Protein AF-A0A7S3EU79-F1 (afdb_monomer_lite)

Organism: NCBI:txid156174

Structure (mmCIF, N/CA/C/O backbone):
data_AF-A0A7S3EU79-F1
#
_entry.id   AF-A0A7S3EU79-F1
#
loop_
_atom_site.group_PDB
_atom_site.id
_atom_site.type_symbol
_atom_site.label_atom_id
_atom_site.label_alt_id
_atom_site.label_comp_id
_atom_site.label_asym_id
_atom_site.label_entity_id
_atom_site.label_seq_id
_atom_site.pdbx_PDB_ins_code
_atom_site.Cartn_x
_atom_site.Cartn_y
_atom_site.Cartn_z
_atom_site.occupancy
_atom_site.B_iso_or_equiv
_atom_site.auth_seq_id
_atom_site.auth_comp_id
_atom_site.auth_asym_id
_atom_site.auth_atom_id
_atom_site.pdbx_PDB_model_num
ATOM 1 N N . CYS A 1 1 ? -37.480 -57.552 -14.497 1.00 43.84 1 CYS A N 1
ATOM 2 C CA . CYS A 1 1 ? -36.143 -56.929 -14.509 1.00 43.84 1 CYS A CA 1
ATOM 3 C C . CYS A 1 1 ? -36.285 -55.420 -14.657 1.00 43.84 1 CYS A C 1
ATOM 5 O O . CYS A 1 1 ? -36.736 -55.005 -15.716 1.00 43.84 1 CYS A O 1
ATOM 7 N N . PRO A 1 2 ? -35.917 -54.607 -13.655 1.00 42.12 2 PRO A N 1
ATOM 8 C CA . PRO A 1 2 ? -35.615 -53.202 -13.882 1.00 42.12 2 PRO A CA 1
ATOM 9 C C . PRO A 1 2 ? -34.172 -52.930 -13.446 1.00 42.12 2 PRO A C 1
ATOM 11 O O . PRO A 1 2 ? -33.883 -52.655 -12.287 1.00 42.12 2 PRO A O 1
ATOM 14 N N . SER A 1 3 ? -33.263 -53.071 -14.403 1.00 47.38 3 SER A N 1
ATOM 15 C CA . SER A 1 3 ? -31.897 -52.564 -14.343 1.00 47.38 3 SER A CA 1
ATOM 16 C C . SER A 1 3 ? -31.833 -51.474 -15.401 1.00 47.38 3 SER A C 1
ATOM 18 O O . SER A 1 3 ? -31.850 -51.800 -16.579 1.00 47.38 3 SER A O 1
ATOM 20 N N . CYS A 1 4 ? -31.883 -50.218 -14.960 1.00 42.84 4 CYS A N 1
ATOM 21 C CA . CYS A 1 4 ? -31.427 -49.014 -15.663 1.00 42.84 4 CYS A CA 1
ATOM 22 C C . CYS A 1 4 ? -31.412 -47.875 -14.627 1.00 42.84 4 CYS A C 1
ATOM 24 O O . CYS A 1 4 ? -32.212 -46.945 -14.683 1.00 42.84 4 CYS A O 1
ATOM 26 N N . ILE A 1 5 ? -30.529 -47.982 -13.630 1.00 50.19 5 ILE A N 1
ATOM 27 C CA . ILE A 1 5 ? -30.064 -46.796 -12.907 1.00 50.19 5 ILE A CA 1
ATOM 28 C C . ILE A 1 5 ? -29.135 -46.101 -13.899 1.00 50.19 5 ILE A C 1
ATOM 30 O O . ILE A 1 5 ? -28.071 -46.628 -14.223 1.00 50.19 5 ILE A O 1
ATOM 34 N N . MET A 1 6 ? -29.601 -44.988 -14.464 1.00 49.75 6 MET A N 1
ATOM 35 C CA . MET A 1 6 ? -28.773 -44.105 -15.275 1.00 49.75 6 MET A CA 1
ATOM 36 C C . MET A 1 6 ? -27.612 -43.642 -14.398 1.00 49.75 6 MET A C 1
ATOM 38 O O . MET A 1 6 ? -27.823 -43.007 -13.369 1.00 49.75 6 MET A O 1
ATOM 42 N N . ALA A 1 7 ? -26.402 -44.036 -14.777 1.00 45.09 7 ALA A N 1
ATOM 43 C CA . ALA A 1 7 ? -25.189 -43.488 -14.209 1.00 45.09 7 ALA A CA 1
ATOM 44 C C . ALA A 1 7 ? -25.125 -41.999 -14.573 1.00 45.09 7 ALA A C 1
ATOM 46 O O . ALA A 1 7 ? -25.180 -41.655 -15.756 1.00 45.09 7 ALA A O 1
ATOM 47 N N . ASP A 1 8 ? -25.025 -41.142 -13.558 1.00 45.59 8 ASP A N 1
ATOM 48 C CA . ASP A 1 8 ? -24.693 -39.730 -13.726 1.00 45.59 8 ASP A CA 1
ATOM 49 C C . ASP A 1 8 ? -23.393 -39.610 -14.540 1.00 45.59 8 ASP A C 1
ATOM 51 O O . ASP A 1 8 ? -22.364 -40.176 -14.145 1.00 45.59 8 ASP A O 1
ATOM 55 N N . PRO A 1 9 ? -23.391 -38.903 -15.682 1.00 50.94 9 PRO A N 1
ATOM 56 C CA . PRO A 1 9 ? -22.174 -38.683 -16.431 1.00 50.94 9 PRO A CA 1
ATOM 57 C C . PRO A 1 9 ? -21.379 -37.580 -15.738 1.00 50.94 9 PRO A C 1
ATOM 59 O O . PRO A 1 9 ? -21.685 -36.400 -15.855 1.00 50.94 9 PRO A O 1
ATOM 62 N N . GLY A 1 10 ? -20.331 -37.994 -15.033 1.00 44.28 10 GLY A N 1
ATOM 63 C CA . GLY A 1 10 ? -19.127 -37.195 -14.860 1.00 44.28 10 GLY A CA 1
ATOM 64 C C . GLY A 1 10 ? -19.337 -35.822 -14.232 1.00 44.28 10 GLY A C 1
ATOM 65 O O . GLY A 1 10 ? -19.240 -34.799 -14.906 1.00 44.28 10 GLY A O 1
ATOM 66 N N . THR A 1 11 ? -19.367 -35.784 -12.902 1.00 46.81 11 THR A N 1
ATOM 67 C CA . THR A 1 11 ? -18.575 -34.776 -12.192 1.00 46.81 11 THR A CA 1
ATOM 68 C C . THR A 1 11 ? -17.108 -35.028 -12.534 1.00 46.81 11 THR A C 1
ATOM 70 O O . THR A 1 11 ? -16.349 -35.627 -11.774 1.00 46.81 11 THR A O 1
ATOM 73 N N . ALA A 1 12 ? -16.708 -34.613 -13.740 1.00 43.53 12 ALA A N 1
ATOM 74 C CA . ALA A 1 12 ? -15.320 -34.343 -14.032 1.00 43.53 12 ALA A CA 1
ATOM 75 C C . ALA A 1 12 ? -14.859 -33.436 -12.897 1.00 43.53 12 ALA A C 1
ATOM 77 O O . ALA A 1 12 ? -15.403 -32.347 -12.705 1.00 43.53 12 ALA A O 1
ATOM 78 N N . SER A 1 13 ? -13.926 -33.928 -12.086 1.00 47.59 13 SER A N 1
ATOM 79 C CA . SER A 1 13 ? -13.205 -33.094 -11.146 1.00 47.59 13 SER A CA 1
ATOM 80 C C . SER A 1 13 ? -12.413 -32.106 -11.994 1.00 47.59 13 SER A C 1
ATOM 82 O O . SER A 1 13 ? -11.248 -32.338 -12.319 1.00 47.59 13 SER A O 1
ATOM 84 N N . VAL A 1 14 ? -13.073 -31.033 -12.428 1.00 50.66 14 VAL A N 1
ATOM 85 C CA . VAL A 1 14 ? -12.410 -29.819 -12.861 1.00 50.66 14 VAL A CA 1
ATOM 86 C C . VAL A 1 14 ? -11.600 -29.443 -11.637 1.00 50.66 14 VAL A C 1
ATOM 88 O O . VAL A 1 14 ? -12.153 -29.030 -10.620 1.00 50.66 14 VAL A O 1
ATOM 91 N N . THR A 1 15 ? -10.303 -29.743 -11.666 1.00 54.81 15 THR A N 1
ATOM 92 C CA . THR A 1 15 ? -9.359 -29.239 -10.677 1.00 54.81 15 THR A CA 1
ATOM 93 C C . THR A 1 15 ? -9.525 -27.736 -10.722 1.00 54.81 15 THR A C 1
ATOM 95 O O . THR A 1 15 ? -9.050 -27.110 -11.668 1.00 54.81 15 THR A O 1
ATOM 98 N N . ALA A 1 16 ? -10.289 -27.194 -9.772 1.00 59.00 16 ALA A N 1
ATOM 99 C CA . ALA A 1 16 ? -10.560 -25.776 -9.682 1.00 59.00 16 ALA A CA 1
ATOM 100 C C . ALA A 1 16 ? -9.195 -25.099 -9.593 1.00 59.00 16 ALA A C 1
ATOM 102 O O . ALA A 1 16 ? -8.470 -25.264 -8.609 1.00 59.00 16 ALA A O 1
ATOM 103 N N . MET A 1 17 ? -8.779 -24.464 -10.684 1.00 68.12 17 MET A N 1
ATOM 104 C CA . MET A 1 17 ? -7.488 -23.810 -10.728 1.00 68.12 17 MET A CA 1
ATOM 105 C C . MET A 1 17 ? -7.630 -22.496 -9.968 1.00 68.12 17 MET A C 1
ATOM 107 O O . MET A 1 17 ? -8.531 -21.704 -10.239 1.00 68.12 17 MET A O 1
ATOM 111 N N . SER A 1 18 ? -6.763 -22.298 -8.979 1.00 78.94 18 SER A N 1
ATOM 112 C CA . SER A 1 18 ? -6.792 -21.111 -8.132 1.00 78.94 18 SER A CA 1
ATOM 113 C C . SER A 1 18 ? -5.878 -20.009 -8.661 1.00 78.94 18 SER A C 1
ATOM 115 O O . SER A 1 18 ? -4.821 -20.283 -9.238 1.00 78.94 18 SER A O 1
ATOM 117 N N . ASP A 1 19 ? -6.263 -18.758 -8.424 1.00 78.56 19 ASP A N 1
ATOM 118 C CA . ASP A 1 19 ? -5.406 -17.595 -8.644 1.00 78.56 19 ASP A CA 1
ATOM 119 C C . ASP A 1 19 ? -4.269 -17.493 -7.600 1.00 78.56 19 ASP A C 1
ATOM 121 O O . ASP A 1 19 ? -4.112 -18.333 -6.709 1.00 78.56 19 ASP A O 1
ATOM 125 N N . SER A 1 20 ? -3.468 -16.421 -7.672 1.00 72.88 20 SER A N 1
ATOM 126 C CA . SER A 1 20 ? -2.373 -16.163 -6.719 1.00 72.88 20 SER A CA 1
ATOM 127 C C . SER A 1 20 ? -2.819 -15.935 -5.266 1.00 72.88 20 SER A C 1
ATOM 129 O O . SER A 1 20 ? -1.968 -15.833 -4.384 1.00 72.88 20 SER A O 1
ATOM 131 N N . TYR A 1 21 ? -4.121 -15.804 -5.019 1.00 77.25 21 TYR A N 1
ATOM 132 C CA . TYR A 1 21 ? -4.719 -15.593 -3.704 1.00 77.25 21 TYR A CA 1
ATOM 133 C C . TYR A 1 21 ? -5.542 -16.797 -3.222 1.00 77.25 21 TYR A C 1
ATOM 135 O O . TYR A 1 21 ? -6.052 -16.763 -2.104 1.00 77.25 21 TYR A O 1
ATOM 143 N N . GLY A 1 22 ? -5.631 -17.868 -4.017 1.00 82.44 22 GLY A N 1
ATOM 144 C CA . GLY A 1 22 ? -6.353 -19.088 -3.667 1.00 82.44 22 GLY A CA 1
ATOM 145 C C . GLY A 1 22 ? -7.828 -19.099 -4.077 1.00 82.44 22 GLY A C 1
ATOM 146 O O . GLY A 1 22 ? -8.531 -20.044 -3.723 1.00 82.44 22 GLY A O 1
ATOM 147 N N . PHE A 1 23 ? -8.315 -18.097 -4.816 1.00 82.50 23 PHE A N 1
ATOM 148 C CA . PHE A 1 23 ? -9.699 -18.075 -5.295 1.00 82.50 23 PHE A CA 1
ATOM 149 C C . PHE A 1 23 ? -9.859 -18.948 -6.543 1.00 82.50 23 PHE A C 1
ATOM 151 O O . PHE A 1 23 ? -8.987 -18.900 -7.412 1.00 82.50 23 PHE A O 1
ATOM 158 N N . PRO A 1 24 ? -10.939 -19.745 -6.656 1.00 82.44 24 PRO A N 1
ATOM 159 C CA . PRO A 1 24 ? -11.216 -20.519 -7.861 1.00 82.44 24 PRO A CA 1
ATOM 160 C C . PRO A 1 24 ? -11.550 -19.576 -9.021 1.00 82.44 24 PRO A C 1
ATOM 162 O O . PRO A 1 24 ? -12.318 -18.631 -8.846 1.00 82.44 24 PRO A O 1
ATOM 165 N N . VAL A 1 25 ? -10.976 -19.838 -10.194 1.00 78.31 25 VAL A N 1
ATOM 166 C CA . VAL A 1 25 ? -11.211 -19.053 -11.414 1.00 78.31 25 VAL A CA 1
ATOM 167 C C . VAL A 1 25 ? -11.682 -19.983 -12.524 1.00 78.31 25 VAL A C 1
ATOM 169 O O . VAL A 1 25 ? -11.178 -21.103 -12.649 1.00 78.31 25 VAL A O 1
ATOM 172 N N . GLU A 1 26 ? -12.642 -19.515 -13.322 1.00 81.56 26 GLU A N 1
ATOM 173 C CA . GLU A 1 26 ? -13.086 -20.229 -14.517 1.00 81.56 26 GLU A CA 1
ATOM 174 C C . GLU A 1 26 ? -11.905 -20.439 -15.484 1.00 81.56 26 GLU A C 1
ATOM 176 O O . GLU A 1 26 ? -11.081 -19.533 -15.655 1.00 81.56 26 GLU A O 1
ATOM 181 N N . PRO A 1 27 ? -11.783 -21.615 -16.126 1.00 75.69 27 PRO A N 1
ATOM 182 C CA . PRO A 1 27 ? -10.615 -21.951 -16.940 1.00 75.69 27 PRO A CA 1
ATOM 183 C C . PRO A 1 27 ? -10.319 -20.926 -18.044 1.00 75.69 27 PRO A C 1
ATOM 185 O O . PRO A 1 27 ? -9.167 -20.521 -18.200 1.00 75.69 27 PRO A O 1
ATOM 188 N N . ASP A 1 28 ? -11.350 -20.449 -18.746 1.00 78.12 28 ASP A N 1
ATOM 189 C CA . ASP A 1 28 ? -11.213 -19.515 -19.872 1.00 78.12 28 ASP A CA 1
ATOM 190 C C . ASP A 1 28 ? -10.694 -18.136 -19.423 1.00 78.12 28 ASP A C 1
ATOM 192 O O . ASP A 1 28 ? -9.829 -17.529 -20.061 1.00 78.12 28 ASP A O 1
ATOM 196 N N . GLU A 1 29 ? -11.172 -17.646 -18.276 1.00 74.56 29 GLU A N 1
ATOM 197 C CA . GLU A 1 29 ? -10.708 -16.387 -17.683 1.00 74.56 29 GLU A CA 1
ATOM 198 C C . GLU A 1 29 ? -9.280 -16.517 -17.152 1.00 74.56 29 GLU A C 1
ATOM 200 O O . GLU A 1 29 ? -8.473 -15.586 -17.250 1.00 74.56 29 GLU A O 1
ATOM 205 N N . LEU A 1 30 ? -8.940 -17.695 -16.629 1.00 71.75 30 LEU A N 1
ATOM 206 C CA . LEU A 1 30 ? -7.610 -17.979 -16.127 1.00 71.75 30 LEU A CA 1
ATOM 207 C C . LEU A 1 30 ? -6.579 -18.073 -17.255 1.00 71.75 30 LEU A C 1
ATOM 209 O O . LEU A 1 30 ? -5.439 -17.653 -17.060 1.00 71.75 30 LEU A O 1
ATOM 213 N N . GLU A 1 31 ? -6.941 -18.596 -18.426 1.00 77.31 31 GLU A N 1
ATOM 214 C CA . GLU A 1 31 ? -6.049 -18.617 -19.588 1.00 77.31 31 GLU A CA 1
ATOM 215 C C . GLU A 1 31 ? -5.747 -17.209 -20.102 1.00 77.31 31 GLU A C 1
ATOM 217 O O . GLU A 1 31 ? -4.577 -16.868 -20.302 1.00 77.31 31 GLU A O 1
ATOM 222 N N . LEU A 1 32 ? -6.765 -16.351 -20.219 1.00 79.56 32 LEU A N 1
ATOM 223 C CA . LEU A 1 32 ? -6.577 -14.939 -20.568 1.00 79.56 32 LEU A CA 1
ATOM 224 C C . LEU A 1 32 ? -5.718 -14.213 -19.528 1.00 79.56 32 LEU A C 1
ATOM 226 O O . LEU A 1 32 ? -4.789 -13.476 -19.877 1.00 79.56 32 LEU A O 1
ATOM 230 N N . TYR A 1 33 ? -5.981 -14.464 -18.244 1.00 75.50 33 TYR A N 1
ATOM 231 C CA . TYR A 1 33 ? -5.176 -13.926 -17.159 1.00 75.50 33 TYR A CA 1
ATOM 232 C C . TYR A 1 33 ? -3.722 -14.396 -17.260 1.00 75.50 33 TYR A C 1
ATOM 234 O O . TYR A 1 33 ? -2.822 -13.563 -17.224 1.00 75.50 33 TYR A O 1
ATOM 242 N N . ARG A 1 34 ? -3.472 -15.693 -17.474 1.00 77.44 34 ARG A N 1
ATOM 243 C CA . ARG A 1 34 ? -2.123 -16.260 -17.632 1.00 77.44 34 ARG A CA 1
ATOM 244 C C . ARG A 1 34 ? -1.380 -15.676 -18.825 1.00 77.44 34 ARG A C 1
ATOM 246 O O . ARG A 1 34 ? -0.194 -15.398 -18.691 1.00 77.44 34 ARG A O 1
ATOM 253 N N . LEU A 1 35 ? -2.051 -15.460 -19.956 1.00 80.75 35 LEU A N 1
ATOM 254 C CA . LEU A 1 35 ? -1.453 -14.820 -21.131 1.00 80.75 35 LEU A CA 1
ATOM 255 C C . LEU A 1 35 ? -1.040 -13.375 -20.823 1.00 80.75 35 LEU A C 1
ATOM 257 O O . LEU A 1 35 ? 0.113 -13.006 -21.042 1.00 80.75 35 LEU A O 1
ATOM 261 N N . SER A 1 36 ? -1.943 -12.589 -20.229 1.00 75.25 36 SER A N 1
ATOM 262 C CA . SER A 1 36 ? -1.643 -11.205 -19.830 1.00 75.25 36 SER A CA 1
ATOM 263 C C . SER A 1 36 ? -0.559 -11.126 -18.746 1.00 75.25 36 SER A C 1
ATOM 265 O O . SER A 1 36 ? 0.291 -10.235 -18.752 1.00 75.25 36 SER A O 1
ATOM 267 N N . GLN A 1 37 ? -0.548 -12.094 -17.828 1.00 72.56 37 GLN A N 1
ATOM 268 C CA . GLN A 1 37 ? 0.431 -12.190 -16.759 1.00 72.56 37 GLN A CA 1
ATOM 269 C C . GLN A 1 37 ? 1.793 -12.615 -17.304 1.00 72.56 37 GLN A C 1
ATOM 271 O O . GLN A 1 37 ? 2.796 -12.075 -16.858 1.00 72.56 37 GLN A O 1
ATOM 276 N N . ALA A 1 38 ? 1.852 -13.517 -18.284 1.00 73.81 38 ALA A N 1
ATOM 277 C CA . ALA A 1 38 ? 3.099 -13.916 -18.930 1.00 73.81 38 ALA A CA 1
ATOM 278 C C . ALA A 1 38 ? 3.750 -12.738 -19.671 1.00 73.81 38 ALA A C 1
ATOM 280 O O . ALA A 1 38 ? 4.950 -12.515 -19.520 1.00 73.81 38 ALA A O 1
ATOM 281 N N . GLU A 1 39 ? 2.963 -11.942 -20.401 1.00 74.81 39 GLU A N 1
ATOM 282 C CA . GLU A 1 39 ? 3.438 -10.718 -21.060 1.00 74.81 39 GLU A CA 1
ATOM 283 C C . GLU A 1 39 ? 3.958 -9.697 -20.035 1.00 74.81 39 GLU A C 1
ATOM 285 O O . GLU A 1 39 ? 5.068 -9.165 -20.159 1.00 74.81 39 GLU A O 1
ATOM 290 N N . PHE A 1 40 ? 3.202 -9.486 -18.953 1.00 72.81 40 PHE A N 1
ATOM 291 C CA . PHE A 1 40 ? 3.646 -8.638 -17.854 1.00 72.81 40 PHE A CA 1
ATOM 292 C C . PHE A 1 40 ? 4.915 -9.181 -17.186 1.00 72.81 40 PHE A C 1
ATOM 294 O O . PHE A 1 40 ? 5.806 -8.402 -16.864 1.00 72.81 40 PHE A O 1
ATOM 301 N N . ASP A 1 41 ? 5.038 -10.489 -16.990 1.00 72.50 41 ASP A N 1
ATOM 302 C CA . ASP A 1 41 ? 6.158 -11.118 -16.290 1.00 72.50 41 ASP A CA 1
ATOM 303 C C . ASP A 1 41 ? 7.458 -11.090 -17.099 1.00 72.50 41 ASP A C 1
ATOM 305 O O . ASP A 1 41 ? 8.532 -10.953 -16.508 1.00 72.50 41 ASP A O 1
ATOM 309 N N . LEU A 1 42 ? 7.361 -11.150 -18.429 1.00 73.06 42 LEU A N 1
ATOM 310 C CA . LEU A 1 42 ? 8.493 -11.070 -19.351 1.00 73.06 42 LEU A CA 1
ATOM 311 C C . LEU A 1 42 ? 9.072 -9.652 -19.449 1.00 73.06 42 LEU A C 1
ATOM 313 O O . LEU A 1 42 ? 10.287 -9.479 -19.344 1.00 73.06 42 LEU A O 1
ATOM 317 N N . GLU A 1 43 ? 8.231 -8.629 -19.619 1.00 70.25 43 GLU A N 1
ATOM 318 C CA . GLU A 1 43 ? 8.716 -7.277 -19.945 1.00 70.25 43 GLU A CA 1
ATOM 319 C C . GLU A 1 43 ? 8.447 -6.229 -18.857 1.00 70.25 43 GLU A C 1
ATOM 321 O O . GLU A 1 43 ? 9.298 -5.377 -18.568 1.00 70.25 43 GLU A O 1
ATOM 326 N N . GLY A 1 44 ? 7.268 -6.282 -18.235 1.00 72.50 44 GLY A N 1
ATOM 327 C CA . GLY A 1 44 ? 6.808 -5.284 -17.267 1.00 72.50 44 GLY A CA 1
ATOM 328 C C . GLY A 1 44 ? 7.397 -5.489 -15.873 1.00 72.50 44 GLY A C 1
ATOM 329 O O . GLY A 1 44 ? 7.971 -4.571 -15.281 1.00 72.50 44 GLY A O 1
ATOM 330 N N . ARG A 1 45 ? 7.307 -6.714 -15.355 1.00 74.50 45 ARG A N 1
ATOM 331 C CA . ARG A 1 45 ? 7.722 -7.115 -14.014 1.00 74.50 45 ARG A CA 1
ATOM 332 C C . ARG A 1 45 ? 9.197 -6.829 -13.733 1.00 74.50 45 ARG A C 1
ATOM 334 O O . ARG A 1 45 ? 9.440 -6.204 -12.703 1.00 74.50 45 ARG A O 1
ATOM 341 N N . PRO A 1 46 ? 10.191 -7.197 -14.567 1.00 77.12 46 PRO A N 1
ATOM 342 C CA . PRO A 1 46 ? 11.596 -6.940 -14.234 1.00 77.12 46 PRO A CA 1
ATOM 343 C C . PRO A 1 46 ? 11.902 -5.442 -14.136 1.00 77.12 46 PRO A C 1
ATOM 345 O O . PRO A 1 46 ? 12.596 -5.011 -13.214 1.00 77.12 46 PRO A O 1
ATOM 348 N N . ARG A 1 47 ? 11.320 -4.623 -15.023 1.00 79.12 47 ARG A N 1
ATOM 349 C CA . ARG A 1 47 ? 11.462 -3.159 -14.969 1.00 79.12 47 ARG A CA 1
ATOM 350 C C . ARG A 1 47 ? 10.835 -2.583 -13.703 1.00 79.12 47 ARG A C 1
ATOM 352 O O . ARG A 1 47 ? 11.440 -1.737 -13.051 1.00 79.12 47 ARG A O 1
ATOM 359 N N . GLN A 1 48 ? 9.645 -3.052 -13.332 1.00 81.00 48 GLN A N 1
ATOM 360 C CA . GLN A 1 48 ? 8.969 -2.600 -12.116 1.00 81.00 48 GLN A CA 1
ATOM 361 C C . GLN A 1 48 ? 9.707 -3.048 -10.855 1.00 81.00 48 GLN A C 1
ATOM 363 O O . GLN A 1 48 ? 9.924 -2.241 -9.955 1.00 81.00 48 GLN A O 1
ATOM 368 N N . LEU A 1 49 ? 10.160 -4.301 -10.803 1.00 80.62 49 LEU A N 1
ATOM 369 C CA . LEU A 1 49 ? 10.962 -4.818 -9.699 1.00 80.62 49 LEU A CA 1
ATOM 370 C C . LEU A 1 49 ? 12.256 -4.024 -9.525 1.00 80.62 49 LEU A C 1
ATOM 372 O O . LEU A 1 49 ? 12.596 -3.720 -8.389 1.00 80.62 49 LEU A O 1
ATOM 376 N N . ALA A 1 50 ? 12.927 -3.616 -10.606 1.00 84.94 50 ALA A N 1
ATOM 377 C CA . ALA A 1 50 ? 14.110 -2.759 -10.520 1.00 84.94 50 ALA A CA 1
ATOM 378 C C . ALA A 1 50 ? 13.792 -1.390 -9.891 1.00 84.94 50 ALA A C 1
ATOM 380 O O . ALA A 1 50 ? 14.487 -0.956 -8.974 1.00 84.94 50 ALA A O 1
ATOM 381 N N . LEU A 1 51 ? 12.694 -0.741 -10.300 1.00 86.88 51 LEU A N 1
ATOM 382 C CA . LEU A 1 51 ? 12.264 0.537 -9.714 1.00 86.88 51 LEU A CA 1
ATOM 383 C C . LEU A 1 51 ? 11.940 0.409 -8.220 1.00 86.88 51 LEU A C 1
ATOM 385 O O . LEU A 1 51 ? 12.283 1.289 -7.426 1.00 86.88 51 LEU A O 1
ATOM 389 N N . TRP A 1 52 ? 11.271 -0.679 -7.832 1.00 87.88 52 TRP A N 1
ATOM 390 C CA . TRP A 1 52 ? 10.977 -0.969 -6.431 1.00 87.88 52 TRP A CA 1
ATOM 391 C C . TRP A 1 52 ? 12.232 -1.381 -5.651 1.00 87.88 52 TRP A C 1
ATOM 393 O O . TRP A 1 52 ? 12.352 -1.014 -4.487 1.00 87.88 52 TRP A O 1
ATOM 403 N N . ALA A 1 53 ? 13.193 -2.064 -6.271 1.00 84.81 53 ALA A N 1
ATOM 404 C CA . ALA A 1 53 ? 14.469 -2.421 -5.657 1.00 84.81 53 ALA A CA 1
ATOM 405 C C . ALA A 1 53 ? 15.322 -1.181 -5.364 1.00 84.81 53 ALA A C 1
ATOM 407 O O . ALA A 1 53 ? 15.834 -1.054 -4.253 1.00 84.81 53 ALA A O 1
ATOM 408 N N . ASP A 1 54 ? 15.406 -0.232 -6.300 1.00 86.19 54 ASP A N 1
ATOM 409 C CA . ASP A 1 54 ? 16.063 1.061 -6.079 1.00 86.19 54 ASP A CA 1
ATOM 410 C C . ASP A 1 54 ? 15.391 1.829 -4.938 1.00 86.19 54 ASP A C 1
ATOM 412 O O . ASP A 1 54 ? 16.050 2.324 -4.024 1.00 86.19 54 ASP A O 1
ATOM 416 N N . PHE A 1 55 ? 14.056 1.863 -4.941 1.00 86.06 55 PHE A N 1
ATOM 417 C CA . PHE A 1 55 ? 13.284 2.463 -3.858 1.00 86.06 55 PHE A CA 1
ATOM 418 C C . PHE A 1 55 ? 13.593 1.816 -2.500 1.00 86.06 55 PHE A C 1
ATOM 420 O O . PHE A 1 55 ? 13.768 2.521 -1.505 1.00 86.06 55 PHE A O 1
ATOM 427 N N . LEU A 1 56 ? 13.674 0.484 -2.449 1.00 82.31 56 LEU A N 1
ATOM 428 C CA . LEU A 1 56 ? 13.990 -0.248 -1.227 1.00 82.31 56 LEU A CA 1
ATOM 429 C C . LEU A 1 56 ? 15.434 -0.033 -0.787 1.00 82.31 56 LEU A C 1
ATOM 431 O O . LEU A 1 56 ? 15.680 0.089 0.408 1.00 82.31 56 LEU A O 1
ATOM 435 N N . LYS A 1 57 ? 16.380 0.057 -1.723 1.00 81.81 57 LYS A N 1
ATOM 436 C CA . LYS A 1 57 ? 17.780 0.377 -1.439 1.00 81.81 57 LYS A CA 1
ATOM 437 C C . LYS A 1 57 ? 17.896 1.745 -0.772 1.00 81.81 57 LYS A C 1
ATOM 439 O O . LYS A 1 57 ? 18.539 1.850 0.270 1.00 81.81 57 LYS A O 1
ATOM 444 N N . ASP A 1 58 ? 17.196 2.743 -1.304 1.00 76.94 58 ASP A N 1
ATOM 445 C CA . ASP A 1 58 ? 17.119 4.083 -0.715 1.00 76.94 58 ASP A CA 1
ATOM 446 C C . ASP A 1 58 ? 16.419 4.086 0.655 1.00 76.94 58 ASP A C 1
ATOM 448 O O . ASP A 1 58 ? 16.724 4.914 1.511 1.00 76.94 58 ASP A O 1
ATOM 452 N N . ALA A 1 59 ? 15.488 3.157 0.881 1.00 71.19 59 ALA A N 1
ATOM 453 C CA . ALA A 1 59 ? 14.844 2.930 2.174 1.00 71.19 59 ALA A CA 1
ATOM 454 C C . ALA A 1 59 ? 15.699 2.075 3.142 1.00 71.19 59 ALA A C 1
ATOM 456 O O . ALA A 1 59 ? 15.211 1.663 4.193 1.00 71.19 59 ALA A O 1
ATOM 457 N N . GLY A 1 60 ? 16.968 1.800 2.819 1.00 65.75 60 GLY A N 1
ATOM 458 C CA . GLY A 1 60 ? 17.855 0.964 3.635 1.00 65.75 60 GLY A CA 1
ATOM 459 C C . GLY A 1 60 ? 17.534 -0.524 3.501 1.00 65.75 60 GLY A C 1
ATOM 460 O O . GLY A 1 60 ? 17.226 -1.167 4.499 1.00 65.75 60 GLY A O 1
ATOM 461 N N . GLY A 1 61 ? 17.556 -1.019 2.258 1.00 56.62 61 GLY A N 1
ATOM 462 C CA . GLY A 1 61 ? 17.003 -2.300 1.793 1.00 56.62 61 GLY A CA 1
ATOM 463 C C . GLY A 1 61 ? 17.389 -3.580 2.558 1.00 56.62 61 GLY A C 1
ATOM 464 O O . GLY A 1 61 ? 18.169 -3.547 3.506 1.00 56.62 61 GLY A O 1
ATOM 465 N N . PRO A 1 62 ? 16.864 -4.752 2.141 1.00 55.44 62 PRO A N 1
ATOM 466 C CA . PRO A 1 62 ? 16.995 -6.024 2.859 1.00 55.44 62 PRO A CA 1
ATOM 467 C C . PRO A 1 62 ? 18.385 -6.675 2.699 1.00 55.44 62 PRO A C 1
ATOM 469 O O . PRO A 1 62 ? 18.504 -7.857 2.392 1.00 55.44 62 PRO A O 1
ATOM 472 N N . ALA A 1 63 ? 19.463 -5.924 2.911 1.00 44.94 63 ALA A N 1
ATOM 473 C CA . ALA A 1 63 ? 20.812 -6.468 2.979 1.00 44.94 63 ALA A CA 1
ATOM 474 C C . ALA A 1 63 ? 21.112 -6.923 4.421 1.00 44.94 63 ALA A C 1
ATOM 476 O O . ALA A 1 63 ? 21.606 -6.161 5.245 1.00 44.94 63 ALA A O 1
ATOM 477 N N . GLY A 1 64 ? 20.782 -8.179 4.739 1.00 44.19 64 GLY A N 1
ATOM 478 C CA . GLY A 1 64 ? 21.520 -8.958 5.745 1.00 44.19 64 GLY A CA 1
ATOM 479 C C . GLY A 1 64 ? 21.363 -8.618 7.237 1.00 44.19 64 GLY A C 1
ATOM 480 O O . GLY A 1 64 ? 22.243 -8.976 8.014 1.00 44.19 64 GLY A O 1
ATOM 481 N N . ALA A 1 65 ? 20.278 -7.987 7.694 1.00 41.09 65 ALA A N 1
ATOM 482 C CA . ALA A 1 65 ? 20.075 -7.751 9.131 1.00 41.09 65 ALA A CA 1
ATOM 483 C C . ALA A 1 65 ? 19.281 -8.889 9.800 1.00 41.09 65 ALA A C 1
ATOM 485 O O . ALA A 1 65 ? 18.052 -8.835 9.934 1.00 41.09 65 ALA A O 1
ATOM 486 N N . ALA A 1 66 ? 20.016 -9.919 10.223 1.00 41.38 66 ALA A N 1
ATOM 487 C CA . ALA A 1 66 ? 19.560 -10.959 11.138 1.00 41.38 66 ALA A CA 1
ATOM 488 C C . ALA A 1 66 ? 18.882 -10.353 12.386 1.00 41.38 66 ALA A C 1
ATOM 490 O O . ALA A 1 66 ? 19.417 -9.447 13.025 1.00 41.38 66 ALA A O 1
ATOM 491 N N . GLY A 1 67 ? 17.703 -10.871 12.740 1.00 40.22 67 GLY A N 1
ATOM 492 C CA . GLY A 1 67 ? 17.022 -10.596 14.009 1.00 40.22 67 GLY A CA 1
ATOM 493 C C . GLY A 1 67 ? 15.650 -9.937 13.856 1.00 40.22 67 GLY A C 1
ATOM 494 O O . GLY A 1 67 ? 15.478 -8.979 13.113 1.00 40.22 67 GLY A O 1
ATOM 495 N N . ALA A 1 68 ? 14.663 -10.405 14.625 1.00 46.16 68 ALA A N 1
ATOM 496 C CA . ALA A 1 68 ? 13.277 -9.910 14.648 1.00 46.16 68 ALA A CA 1
ATOM 497 C C . ALA A 1 68 ? 13.124 -8.381 14.878 1.00 46.16 68 ALA A C 1
ATOM 499 O O . ALA A 1 68 ? 12.072 -7.813 14.596 1.00 46.16 68 ALA A O 1
ATOM 500 N N . SER A 1 69 ? 14.192 -7.700 15.311 1.00 51.72 69 SER A N 1
ATOM 501 C CA . SER A 1 69 ? 14.314 -6.239 15.448 1.00 51.72 69 SER A CA 1
ATOM 502 C C . SER A 1 69 ? 14.468 -5.476 14.111 1.00 51.72 69 SER A C 1
ATOM 504 O O . SER A 1 69 ? 14.298 -4.253 14.069 1.00 51.72 69 SER A O 1
ATOM 506 N N . SER A 1 70 ? 14.785 -6.152 13.001 1.00 58.91 70 SER A N 1
ATOM 507 C CA . SER A 1 70 ? 15.015 -5.513 11.693 1.00 58.91 70 SER A CA 1
ATOM 508 C C . SER A 1 70 ? 13.726 -5.247 10.906 1.00 58.91 70 SER A C 1
ATOM 510 O O . SER A 1 70 ? 13.633 -4.234 10.212 1.00 58.91 70 SER A O 1
ATOM 512 N N . LYS A 1 71 ? 12.685 -6.077 11.077 1.00 60.31 71 LYS A N 1
ATOM 513 C CA . LYS A 1 71 ? 11.403 -5.939 10.354 1.00 60.31 71 LYS A CA 1
ATOM 514 C C . LYS A 1 71 ? 10.665 -4.636 10.682 1.00 60.31 71 LYS A C 1
ATOM 516 O O . LYS A 1 71 ? 10.153 -3.977 9.779 1.00 60.31 71 LYS A O 1
ATOM 521 N N . GLY A 1 72 ? 10.645 -4.236 11.956 1.00 66.19 72 GLY A N 1
ATOM 522 C CA . GLY A 1 72 ? 10.007 -2.985 12.387 1.00 66.19 72 GLY A CA 1
ATOM 523 C C . GLY A 1 72 ? 10.712 -1.742 11.837 1.00 66.19 72 GLY A C 1
ATOM 524 O O . GLY A 1 72 ? 10.059 -0.831 11.332 1.00 66.19 72 GLY A O 1
ATOM 525 N N . ARG A 1 73 ? 12.051 -1.743 11.854 1.00 72.94 73 ARG A N 1
ATOM 526 C CA . ARG A 1 73 ? 12.877 -0.653 11.309 1.00 72.94 73 ARG A CA 1
ATOM 527 C C . ARG A 1 73 ? 12.747 -0.536 9.794 1.00 72.94 73 ARG A C 1
ATOM 529 O O . ARG A 1 73 ? 12.561 0.562 9.284 1.00 72.94 73 ARG A O 1
ATOM 536 N N . PHE A 1 74 ? 12.739 -1.660 9.082 1.00 76.12 74 PHE A N 1
ATOM 537 C CA . PHE A 1 74 ? 12.506 -1.675 7.639 1.00 76.12 74 PHE A CA 1
ATOM 538 C C . PHE A 1 74 ? 11.140 -1.072 7.271 1.00 76.12 74 PHE A C 1
ATOM 540 O O . PHE A 1 74 ? 11.055 -0.189 6.420 1.00 76.12 74 PHE A O 1
ATOM 547 N N . ALA A 1 75 ? 10.071 -1.466 7.970 1.00 74.06 75 ALA A N 1
ATOM 548 C CA . ALA A 1 75 ? 8.737 -0.913 7.738 1.00 74.06 75 ALA A CA 1
ATOM 549 C C . ALA A 1 75 ? 8.654 0.598 8.034 1.00 74.06 75 ALA A C 1
ATOM 551 O O . ALA A 1 75 ? 7.933 1.331 7.348 1.00 74.06 75 ALA A O 1
ATOM 552 N N . GLN A 1 76 ? 9.374 1.082 9.049 1.00 78.69 76 GLN A N 1
ATOM 553 C CA . GLN A 1 76 ? 9.481 2.513 9.348 1.00 78.69 76 GLN A CA 1
ATOM 554 C C . GLN A 1 76 ? 10.244 3.265 8.253 1.00 78.69 76 GLN A C 1
ATOM 556 O O . GLN A 1 76 ? 9.790 4.322 7.817 1.00 78.69 76 GLN A O 1
ATOM 561 N N . ASN A 1 77 ? 11.343 2.701 7.750 1.00 84.19 77 ASN A N 1
ATOM 562 C CA . ASN A 1 77 ? 12.129 3.324 6.689 1.00 84.19 77 ASN A CA 1
ATOM 563 C C . ASN A 1 77 ? 11.355 3.411 5.368 1.00 84.19 77 ASN A C 1
ATOM 565 O O . ASN A 1 77 ? 11.405 4.442 4.699 1.00 84.19 77 ASN A O 1
ATOM 569 N N . VAL A 1 78 ? 10.584 2.373 5.021 1.00 84.19 78 VAL A N 1
ATOM 570 C CA . VAL A 1 78 ? 9.688 2.395 3.852 1.00 84.19 78 VAL A CA 1
ATOM 571 C C . VAL A 1 78 ? 8.655 3.515 3.984 1.00 84.19 78 VAL A C 1
ATOM 573 O O . VAL A 1 78 ? 8.481 4.298 3.053 1.00 84.19 78 VAL A O 1
ATOM 576 N N . ASP A 1 79 ? 8.019 3.661 5.149 1.00 84.44 79 ASP A N 1
ATOM 577 C CA . ASP A 1 79 ? 7.071 4.757 5.393 1.00 84.44 79 ASP A CA 1
ATOM 578 C C . ASP A 1 79 ? 7.730 6.130 5.313 1.00 84.44 79 ASP A C 1
ATOM 580 O O . ASP A 1 79 ? 7.138 7.070 4.783 1.00 84.44 79 ASP A O 1
ATOM 584 N N . MET A 1 80 ? 8.933 6.268 5.867 1.00 84.69 80 MET A N 1
ATOM 585 C CA . MET A 1 80 ? 9.684 7.515 5.816 1.00 84.69 80 MET A CA 1
ATOM 586 C C . MET A 1 80 ? 10.009 7.877 4.366 1.00 84.69 80 MET A C 1
ATOM 588 O O . MET A 1 80 ? 9.741 9.001 3.947 1.00 84.69 80 MET A O 1
ATOM 592 N N . ARG A 1 81 ? 10.470 6.908 3.566 1.00 87.38 81 ARG A N 1
ATOM 593 C CA . ARG A 1 81 ? 10.757 7.103 2.142 1.00 87.38 81 ARG A CA 1
ATOM 594 C C . ARG A 1 81 ? 9.506 7.488 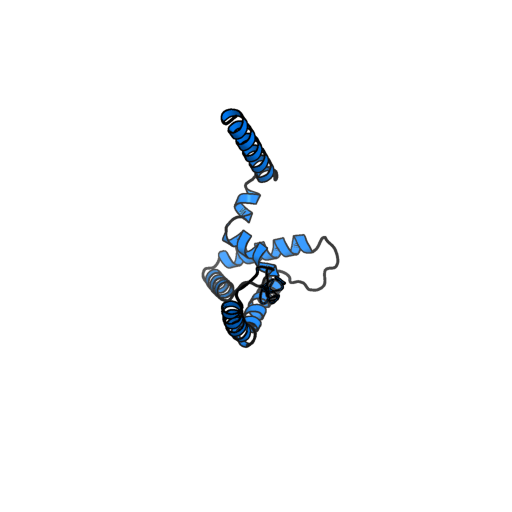1.353 1.00 87.38 81 ARG A C 1
ATOM 596 O O . ARG A 1 81 ? 9.564 8.432 0.565 1.00 87.38 81 ARG A O 1
ATOM 603 N N . LEU A 1 82 ? 8.375 6.817 1.593 1.00 87.31 82 LEU A N 1
ATOM 604 C CA . LEU A 1 82 ? 7.088 7.169 0.981 1.00 87.31 82 LEU A CA 1
ATOM 605 C C . LEU A 1 82 ? 6.678 8.608 1.327 1.00 87.31 82 LEU A C 1
ATOM 607 O O . LEU A 1 82 ? 6.261 9.354 0.441 1.00 87.31 82 LEU A O 1
ATOM 611 N N . ARG A 1 83 ? 6.852 9.036 2.586 1.00 87.50 83 ARG A N 1
ATOM 612 C CA . ARG A 1 83 ? 6.597 10.428 2.996 1.00 87.50 83 ARG A CA 1
ATOM 613 C C . ARG A 1 83 ? 7.506 11.409 2.272 1.00 87.50 83 ARG A C 1
ATOM 615 O O . ARG A 1 83 ? 6.991 12.383 1.731 1.00 87.50 83 ARG A O 1
ATOM 622 N N . THR A 1 84 ? 8.813 11.154 2.222 1.00 88.12 84 THR A N 1
ATOM 623 C CA . THR A 1 84 ? 9.778 12.023 1.532 1.00 88.12 84 THR A CA 1
ATOM 624 C C . THR A 1 84 ? 9.408 12.191 0.062 1.00 88.12 84 THR A C 1
ATOM 626 O O . THR A 1 84 ? 9.262 13.316 -0.406 1.00 88.12 84 THR A O 1
ATOM 629 N N . MET A 1 85 ? 9.125 11.094 -0.646 1.00 87.00 85 MET A N 1
ATOM 630 C CA . MET A 1 85 ? 8.733 11.158 -2.057 1.00 87.00 85 MET A CA 1
AT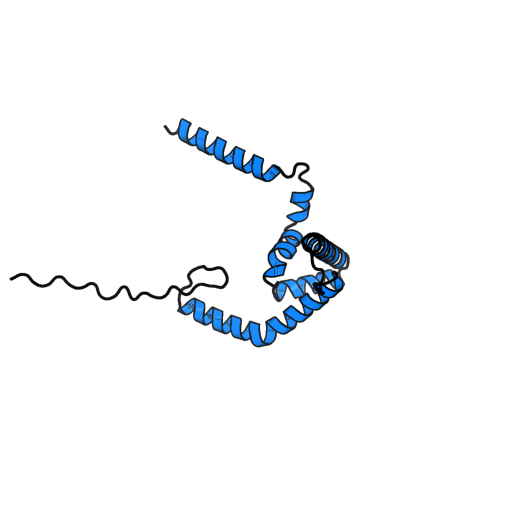OM 631 C C . MET A 1 85 ? 7.421 11.917 -2.287 1.00 87.00 85 MET A C 1
ATOM 633 O O . MET A 1 85 ? 7.206 12.493 -3.351 1.00 87.00 85 MET A O 1
ATOM 637 N N . MET A 1 86 ? 6.525 11.943 -1.302 1.00 87.31 86 MET A N 1
ATOM 638 C CA . MET A 1 86 ? 5.284 12.707 -1.400 1.00 87.31 86 MET A CA 1
ATOM 639 C C . MET A 1 86 ? 5.480 14.216 -1.211 1.00 87.31 86 MET A C 1
ATOM 641 O O . MET A 1 86 ? 4.597 14.978 -1.620 1.00 87.31 86 MET A O 1
ATOM 645 N N . GLN A 1 87 ? 6.603 14.665 -0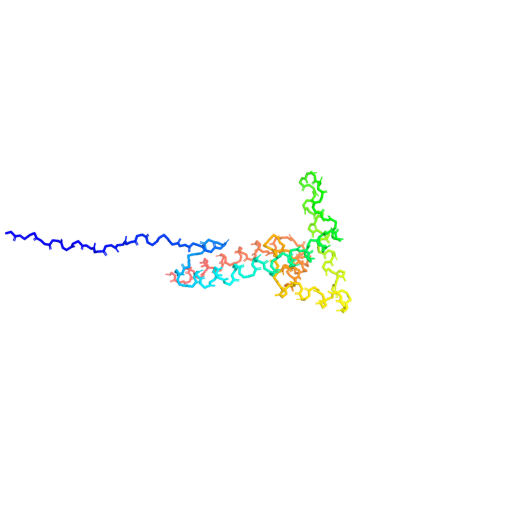.640 1.00 88.19 87 GLN A N 1
ATOM 646 C CA . GLN A 1 87 ? 6.884 16.087 -0.414 1.00 88.19 87 GLN A CA 1
ATOM 647 C C . GLN A 1 87 ? 7.173 16.826 -1.726 1.00 88.19 87 GLN A C 1
ATOM 649 O O . GLN A 1 87 ? 6.677 17.936 -1.921 1.00 88.19 87 GLN A O 1
ATOM 654 N N . SER A 1 88 ? 7.906 16.209 -2.660 1.00 92.00 88 SER A N 1
ATOM 655 C CA . SER A 1 88 ? 8.235 16.838 -3.943 1.00 92.00 88 SER A CA 1
ATOM 656 C C . SER A 1 88 ? 7.257 16.440 -5.059 1.00 92.00 88 SER A C 1
ATOM 658 O O . SER A 1 88 ? 6.835 15.290 -5.180 1.00 92.00 88 SER A O 1
ATOM 660 N N . LYS A 1 89 ? 6.889 17.389 -5.937 1.00 90.62 89 LYS A N 1
ATOM 661 C CA . LYS A 1 89 ? 6.009 17.100 -7.093 1.00 90.62 89 LYS A CA 1
ATOM 662 C C . LYS A 1 89 ? 6.627 16.059 -8.038 1.00 90.62 89 LYS A C 1
ATOM 664 O O . LYS A 1 89 ? 5.910 15.204 -8.557 1.00 90.62 89 LYS A O 1
ATOM 669 N N . LYS A 1 90 ? 7.950 16.125 -8.242 1.00 90.94 90 LYS A N 1
ATOM 670 C CA . LYS A 1 90 ? 8.704 15.221 -9.124 1.00 90.94 90 LYS A CA 1
ATOM 671 C C . LYS A 1 90 ? 8.702 13.787 -8.590 1.00 90.94 90 LYS A C 1
ATOM 673 O O . LYS A 1 90 ? 8.371 12.864 -9.332 1.00 90.94 90 LYS A O 1
ATOM 678 N N . GLU A 1 91 ? 9.017 13.589 -7.313 1.00 89.12 91 GLU A N 1
ATOM 679 C CA . GLU A 1 91 ? 9.032 12.247 -6.721 1.00 89.12 91 GLU A CA 1
ATOM 680 C C . GLU A 1 91 ? 7.625 11.687 -6.543 1.00 89.12 91 GLU A C 1
ATOM 682 O O . GLU A 1 91 ? 7.419 10.500 -6.781 1.00 89.12 91 GLU A O 1
ATOM 687 N N . ARG A 1 92 ? 6.629 12.530 -6.250 1.00 90.25 92 ARG A N 1
ATOM 688 C CA . ARG A 1 92 ? 5.223 12.116 -6.221 1.00 90.25 92 ARG A CA 1
ATOM 689 C C . ARG A 1 92 ? 4.773 11.571 -7.575 1.00 90.25 92 ARG A C 1
ATOM 691 O O . ARG A 1 92 ? 4.085 10.553 -7.634 1.00 90.25 92 ARG A O 1
ATOM 698 N N . HIS A 1 93 ? 5.160 12.230 -8.668 1.00 90.94 93 HIS A N 1
ATOM 699 C CA . HIS A 1 93 ? 4.866 11.749 -10.017 1.00 90.94 93 HIS A CA 1
ATOM 700 C C . HIS A 1 93 ? 5.583 10.423 -10.322 1.00 90.94 93 HIS A C 1
ATOM 702 O O . HIS A 1 93 ? 4.961 9.497 -10.848 1.00 90.94 93 HIS A O 1
ATOM 708 N N . LYS A 1 94 ? 6.859 10.295 -9.926 1.00 89.50 94 LYS A N 1
ATOM 709 C CA . LYS A 1 94 ? 7.619 9.038 -10.031 1.00 89.50 94 LYS A CA 1
ATOM 710 C C . LYS A 1 94 ? 6.921 7.905 -9.271 1.00 89.50 94 LYS A C 1
ATOM 712 O O . LYS A 1 94 ? 6.650 6.860 -9.854 1.00 89.50 94 LYS A O 1
ATOM 717 N N . LEU A 1 95 ? 6.543 8.142 -8.016 1.00 90.25 95 LEU A N 1
ATOM 718 C CA . LEU A 1 95 ? 5.845 7.174 -7.172 1.00 90.25 95 LEU A CA 1
ATOM 719 C C . LEU A 1 95 ? 4.493 6.760 -7.771 1.00 90.25 95 LEU A C 1
ATOM 721 O O . LEU A 1 95 ? 4.173 5.577 -7.811 1.00 90.25 95 LEU A O 1
ATOM 725 N N . LYS A 1 96 ? 3.717 7.710 -8.309 1.00 90.56 96 LYS A N 1
ATOM 726 C CA . LYS A 1 96 ? 2.453 7.415 -9.003 1.00 90.56 96 LYS A CA 1
ATOM 727 C C . LYS A 1 96 ? 2.664 6.514 -10.222 1.00 90.56 96 LYS A C 1
ATOM 729 O O . LYS A 1 96 ? 1.848 5.633 -10.474 1.00 90.56 96 LYS A O 1
ATOM 734 N N . THR A 1 97 ? 3.746 6.732 -10.964 1.00 90.06 97 THR A N 1
ATOM 735 C CA . THR A 1 97 ? 4.101 5.912 -12.130 1.00 90.06 97 THR A CA 1
ATOM 736 C C . THR A 1 97 ? 4.482 4.494 -11.707 1.00 90.06 97 THR A C 1
ATOM 738 O O . THR A 1 97 ? 3.989 3.541 -12.299 1.00 90.06 97 THR A O 1
ATOM 741 N N . MET A 1 98 ? 5.259 4.348 -10.628 1.00 90.56 98 MET A N 1
ATOM 742 C CA . MET A 1 98 ? 5.596 3.039 -10.051 1.00 90.56 98 MET A CA 1
ATOM 743 C C . MET A 1 98 ? 4.351 2.281 -9.574 1.00 90.56 98 MET A C 1
ATOM 745 O O . MET A 1 98 ? 4.178 1.113 -9.890 1.00 90.56 98 MET A O 1
ATOM 749 N N . VAL A 1 99 ? 3.438 2.949 -8.859 1.00 90.69 99 VAL A N 1
ATOM 750 C CA . VAL A 1 99 ? 2.198 2.318 -8.369 1.00 90.69 99 VAL A CA 1
ATOM 751 C C . VAL A 1 99 ? 1.291 1.886 -9.524 1.00 90.69 99 VAL A C 1
ATOM 753 O O . VAL A 1 99 ? 0.717 0.803 -9.467 1.00 90.69 99 VAL A O 1
ATOM 756 N N . ARG A 1 100 ? 1.191 2.693 -10.590 1.00 88.31 100 ARG A N 1
ATOM 757 C CA . ARG A 1 100 ? 0.446 2.331 -11.811 1.00 88.31 100 ARG A CA 1
ATOM 758 C C . ARG A 1 100 ? 1.051 1.140 -12.546 1.00 88.31 100 ARG A C 1
ATOM 760 O O . ARG A 1 100 ? 0.311 0.386 -13.159 1.00 88.31 100 ARG A O 1
ATOM 767 N N . GLY A 1 101 ? 2.369 0.985 -12.476 1.00 85.44 101 GLY A N 1
ATOM 768 C CA . GLY A 1 101 ? 3.077 -0.171 -13.013 1.00 85.44 101 GLY A CA 1
ATOM 769 C C . GLY A 1 101 ? 2.919 -1.446 -12.185 1.00 85.44 101 GLY A C 1
ATOM 770 O O . GLY A 1 101 ? 3.335 -2.509 -12.631 1.00 85.44 101 GLY A O 1
ATOM 771 N N . GLY A 1 102 ? 2.310 -1.354 -11.003 1.00 87.88 102 GLY A N 1
ATOM 772 C CA . GLY A 1 102 ? 2.092 -2.475 -10.102 1.00 87.88 102 GLY A CA 1
ATOM 773 C C . GLY A 1 102 ? 3.003 -2.426 -8.880 1.00 87.88 102 GLY A C 1
ATOM 774 O O . GLY A 1 102 ? 4.184 -2.085 -8.942 1.00 87.88 102 GLY A O 1
ATOM 775 N N . VAL A 1 103 ? 2.427 -2.786 -7.734 1.00 88.69 103 VAL A N 1
ATOM 776 C CA . VAL A 1 103 ? 3.145 -2.912 -6.462 1.00 88.69 103 VAL A CA 1
ATOM 777 C C . VAL A 1 103 ? 3.449 -4.396 -6.216 1.00 88.69 103 VAL A C 1
ATOM 779 O O . VAL A 1 103 ? 2.511 -5.207 -6.268 1.00 88.69 103 VAL A O 1
ATOM 782 N N . PRO A 1 104 ? 4.710 -4.768 -5.918 1.00 85.00 104 PRO A N 1
ATOM 783 C CA . PRO A 1 104 ? 5.077 -6.124 -5.522 1.00 85.00 104 PRO A CA 1
ATOM 784 C C . PRO A 1 104 ? 4.250 -6.596 -4.328 1.00 85.00 104 PRO A C 1
ATOM 786 O O . PRO A 1 104 ? 3.989 -5.813 -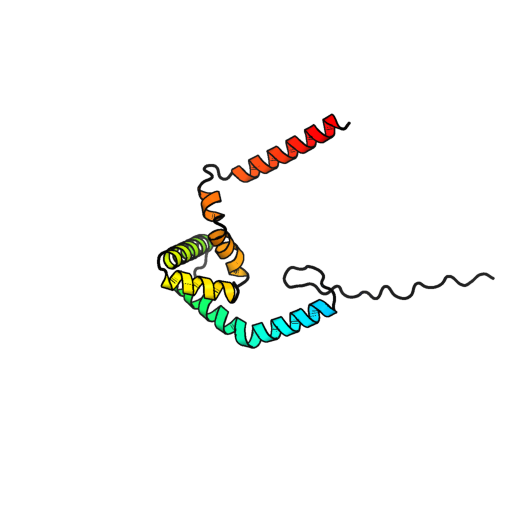3.414 1.00 85.00 104 PRO A O 1
ATOM 789 N N . ALA A 1 105 ? 3.857 -7.872 -4.320 1.00 82.75 105 ALA A N 1
ATOM 790 C CA . ALA A 1 105 ? 2.951 -8.429 -3.312 1.00 82.75 105 ALA A CA 1
ATOM 791 C C . ALA A 1 105 ? 3.408 -8.152 -1.868 1.00 82.75 105 ALA A C 1
ATOM 793 O O . ALA A 1 105 ? 2.606 -7.735 -1.038 1.00 82.75 105 ALA A O 1
ATOM 794 N N . GLU A 1 106 ? 4.709 -8.270 -1.605 1.00 81.31 106 GLU A N 1
ATOM 795 C CA . GLU A 1 106 ? 5.324 -8.035 -0.292 1.00 81.31 106 GLU A CA 1
ATOM 796 C C . GLU A 1 106 ? 5.188 -6.586 0.201 1.00 81.31 106 GLU A C 1
ATOM 798 O O . GLU A 1 106 ? 5.113 -6.331 1.403 1.00 81.31 106 GLU A O 1
ATOM 803 N N . LEU A 1 107 ? 5.131 -5.621 -0.722 1.00 84.81 107 LEU A N 1
ATOM 804 C CA . LEU A 1 107 ? 5.048 -4.194 -0.404 1.00 84.81 107 LEU A CA 1
ATOM 805 C C . LEU A 1 107 ? 3.611 -3.675 -0.370 1.00 84.81 107 LEU A C 1
ATOM 807 O O . LEU A 1 107 ? 3.369 -2.617 0.220 1.00 84.81 107 LEU A O 1
ATOM 811 N N . ARG A 1 108 ? 2.654 -4.404 -0.960 1.00 87.88 108 ARG A N 1
ATOM 812 C CA . ARG A 1 108 ? 1.239 -4.000 -1.031 1.00 87.88 108 ARG A CA 1
ATOM 813 C C . ARG A 1 108 ? 0.666 -3.601 0.327 1.00 87.88 108 ARG A C 1
ATOM 815 O O . ARG A 1 108 ? 0.136 -2.491 0.393 1.00 87.88 108 ARG A O 1
ATOM 822 N N . PRO A 1 109 ? 0.827 -4.382 1.418 1.00 87.06 109 PRO A N 1
ATOM 823 C CA . PRO A 1 109 ? 0.259 -4.003 2.710 1.00 87.06 109 PRO A CA 1
ATOM 824 C C . PRO A 1 109 ? 0.734 -2.623 3.172 1.00 87.06 109 PRO A C 1
ATOM 826 O O . PRO A 1 109 ? -0.041 -1.831 3.700 1.00 87.06 109 PRO A O 1
ATOM 829 N N . ARG A 1 110 ? 2.008 -2.293 2.936 1.00 85.44 110 ARG A N 1
ATOM 830 C CA . ARG A 1 110 ? 2.601 -1.042 3.411 1.00 85.44 110 ARG A CA 1
ATOM 831 C C . ARG A 1 110 ? 2.252 0.141 2.523 1.00 85.44 110 ARG A C 1
ATOM 833 O O . ARG A 1 110 ? 1.817 1.178 3.020 1.00 85.44 110 ARG A O 1
ATOM 840 N N . VAL A 1 111 ? 2.404 -0.034 1.214 1.00 89.31 111 VAL A N 1
ATOM 841 C CA . VAL A 1 111 ? 2.100 0.994 0.216 1.00 89.31 111 VAL A CA 1
ATOM 842 C C . VAL A 1 111 ? 0.616 1.357 0.275 1.00 89.31 111 VAL A C 1
ATOM 844 O O . VAL A 1 111 ? 0.281 2.539 0.330 1.00 89.31 111 VAL A O 1
ATOM 847 N N . TRP A 1 112 ? -0.282 0.372 0.348 1.00 90.56 112 TRP A N 1
ATOM 848 C CA . TRP A 1 112 ? -1.717 0.634 0.454 1.00 90.56 112 TRP A CA 1
ATOM 849 C C . TRP A 1 112 ? -2.105 1.265 1.788 1.00 90.56 112 TRP A C 1
ATOM 851 O O . TRP A 1 112 ? -2.857 2.236 1.777 1.00 90.56 112 TRP A O 1
ATOM 861 N N . HIS A 1 113 ? -1.554 0.816 2.923 1.00 86.50 113 HIS A N 1
ATOM 862 C CA . HIS A 1 113 ? -1.803 1.485 4.205 1.00 86.50 113 HIS A CA 1
ATOM 863 C C . HIS A 1 113 ? -1.376 2.956 4.199 1.00 86.50 113 HIS A C 1
ATOM 865 O O . HIS A 1 113 ? -2.065 3.801 4.778 1.00 86.50 113 HIS A O 1
ATOM 871 N N . PHE A 1 114 ? -0.265 3.268 3.532 1.00 87.38 114 PHE A N 1
ATOM 872 C CA . PHE A 1 114 ? 0.208 4.635 3.380 1.00 87.38 114 PHE A CA 1
ATOM 873 C C . PHE A 1 114 ? -0.734 5.472 2.501 1.00 87.38 114 PHE A C 1
ATOM 875 O O . PHE A 1 114 ? -1.209 6.520 2.938 1.00 87.38 114 PHE A O 1
ATOM 882 N N . PHE A 1 115 ? -1.059 5.003 1.291 1.00 88.12 115 PHE A N 1
ATOM 883 C CA . PHE A 1 115 ? -1.897 5.750 0.342 1.00 88.12 115 PHE A CA 1
ATOM 884 C C . PHE A 1 115 ? -3.359 5.882 0.773 1.00 88.12 115 PHE A C 1
ATOM 886 O O . PHE A 1 115 ? -3.967 6.922 0.534 1.00 88.12 115 PHE A O 1
ATOM 893 N N . ALA A 1 116 ? -3.913 4.873 1.443 1.00 87.69 116 ALA A N 1
ATOM 894 C CA . ALA A 1 116 ? -5.259 4.937 2.008 1.00 87.69 116 ALA A CA 1
ATOM 895 C C . ALA A 1 116 ? -5.342 5.856 3.244 1.00 87.69 116 ALA A C 1
ATOM 897 O O . ALA A 1 116 ? -6.425 6.072 3.792 1.00 87.69 116 ALA A O 1
ATOM 898 N N . GLY A 1 117 ? -4.200 6.355 3.739 1.00 83.50 117 GLY A N 1
ATOM 899 C CA . GLY A 1 117 ? -4.115 7.093 4.997 1.00 83.50 117 GLY A CA 1
ATOM 900 C C . GLY A 1 117 ? -4.440 6.234 6.223 1.00 83.50 117 GLY A C 1
ATOM 901 O O . GLY A 1 117 ? -4.636 6.774 7.312 1.00 83.50 117 GLY A O 1
ATOM 902 N N . ALA A 1 118 ? -4.494 4.907 6.071 1.00 83.31 118 ALA A N 1
ATOM 903 C CA . ALA A 1 118 ? -4.807 3.974 7.147 1.00 83.31 118 ALA A CA 1
ATOM 904 C C . ALA A 1 118 ? -3.766 4.061 8.270 1.00 83.31 118 ALA A C 1
ATOM 906 O O . ALA A 1 118 ? -4.133 4.070 9.441 1.00 83.31 118 ALA A O 1
ATOM 907 N N . SER A 1 119 ? -2.483 4.232 7.926 1.00 74.00 119 SER A N 1
ATOM 908 C CA . SER A 1 119 ? -1.416 4.436 8.916 1.00 74.00 119 SER A CA 1
ATOM 909 C C . SER A 1 119 ? -1.641 5.688 9.769 1.00 74.00 119 SER A C 1
ATOM 911 O O . SER A 1 119 ? -1.438 5.647 10.979 1.00 74.00 119 SER A O 1
ATOM 913 N N . THR A 1 120 ? -2.094 6.791 9.167 1.00 79.75 120 THR A N 1
ATOM 914 C CA . THR A 1 120 ? -2.372 8.044 9.888 1.00 79.75 120 THR A CA 1
ATOM 915 C C . THR A 1 120 ? -3.603 7.907 10.775 1.00 79.75 120 THR A C 1
ATOM 917 O O . THR A 1 120 ? -3.567 8.310 11.932 1.00 79.75 120 THR A O 1
ATOM 920 N N . LYS A 1 121 ? -4.675 7.288 10.263 1.00 80.75 121 LYS A N 1
ATOM 921 C CA . LYS A 1 121 ? -5.898 7.025 11.035 1.00 80.75 121 LYS A CA 1
ATOM 922 C C . LYS A 1 121 ? -5.622 6.122 12.236 1.00 80.75 121 LYS A C 1
ATOM 924 O O . LYS A 1 121 ? -6.086 6.412 13.331 1.00 80.75 121 LYS A O 1
ATOM 929 N N . ARG A 1 122 ? -4.813 5.077 12.044 1.00 76.06 122 ARG A N 1
ATOM 930 C CA . ARG A 1 122 ? -4.404 4.162 13.114 1.00 76.06 122 ARG A CA 1
ATOM 931 C C . ARG A 1 122 ? -3.506 4.843 14.146 1.00 76.06 122 ARG A C 1
ATOM 933 O O . ARG A 1 122 ? -3.684 4.611 15.329 1.00 76.06 122 ARG A O 1
ATOM 940 N N . ALA A 1 123 ? -2.570 5.692 13.720 1.00 75.38 123 ALA A N 1
ATOM 941 C CA . ALA A 1 123 ? -1.703 6.436 14.638 1.00 75.38 123 ALA A CA 1
ATOM 942 C C . ALA A 1 123 ? -2.453 7.525 15.428 1.00 75.38 123 ALA A C 1
ATOM 944 O O . ALA A 1 123 ? -2.072 7.831 16.551 1.00 75.38 123 ALA A O 1
ATOM 945 N N . ALA A 1 124 ? -3.509 8.108 14.852 1.00 76.62 124 ALA A N 1
ATOM 946 C CA . ALA A 1 124 ? -4.359 9.085 15.532 1.00 76.62 124 ALA A CA 1
ATOM 947 C C . ALA A 1 124 ? -5.266 8.449 16.603 1.00 76.62 124 ALA A C 1
ATOM 949 O O . ALA A 1 124 ? -5.755 9.141 17.493 1.00 76.62 124 ALA A O 1
ATOM 950 N N . GLN A 1 125 ? -5.498 7.136 16.529 1.00 77.06 125 GLN A N 1
ATOM 951 C CA . GLN A 1 125 ? -6.228 6.396 17.551 1.00 77.06 125 GLN A CA 1
ATOM 952 C C . GLN A 1 125 ? -5.297 6.142 18.738 1.00 77.06 125 GLN A C 1
ATOM 954 O O . GLN A 1 125 ? -4.438 5.268 18.692 1.00 77.06 125 GLN A O 1
ATOM 959 N N . LEU A 1 126 ? -5.493 6.917 19.806 1.00 60.59 126 LEU A N 1
ATOM 960 C CA . LEU A 1 126 ? -4.629 6.948 20.992 1.00 60.59 126 LEU A CA 1
ATOM 961 C C . LEU A 1 126 ? -4.471 5.605 21.725 1.00 60.59 126 LEU A C 1
ATOM 963 O O . LEU A 1 126 ? -3.500 5.440 22.451 1.00 60.59 126 LEU A O 1
ATOM 967 N N . ASP A 1 127 ? -5.390 4.656 21.536 1.00 65.94 127 ASP A N 1
ATOM 968 C CA . ASP A 1 127 ? -5.523 3.516 22.452 1.00 65.94 127 ASP A CA 1
ATOM 969 C C . ASP A 1 127 ? -5.097 2.156 21.884 1.00 65.94 127 ASP A C 1
ATOM 971 O O . ASP A 1 127 ? -5.094 1.173 22.612 1.00 65.94 127 ASP A O 1
ATOM 975 N N . GLY A 1 128 ? -4.809 2.026 20.583 1.00 74.69 128 GLY A N 1
ATOM 976 C CA . GLY A 1 128 ? -4.537 0.721 19.940 1.00 74.69 128 GLY A CA 1
ATOM 977 C C . GLY A 1 128 ? -5.717 -0.277 19.925 1.00 74.69 128 GLY A C 1
ATOM 978 O O . GLY A 1 128 ? -5.781 -1.133 19.050 1.00 74.69 128 GLY A O 1
ATOM 979 N N . GLN A 1 129 ? -6.687 -0.094 20.820 1.00 85.19 129 GLN A N 1
ATOM 980 C CA . GLN A 1 129 ? -7.876 -0.903 21.101 1.00 85.19 129 GLN A CA 1
ATOM 981 C C . GLN A 1 129 ? -9.115 -0.437 20.319 1.00 85.19 129 GLN A C 1
ATOM 983 O O . GLN A 1 129 ? -10.214 -0.948 20.506 1.00 85.19 129 GLN A O 1
ATOM 988 N N . TYR A 1 130 ? -8.985 0.591 19.472 1.00 85.56 130 TYR A N 1
ATOM 989 C CA . TYR A 1 130 ? -10.137 1.187 18.785 1.00 85.56 130 TYR A CA 1
ATOM 990 C C . TYR A 1 130 ? -10.936 0.156 17.977 1.00 85.56 130 TYR A C 1
ATOM 992 O O . TYR A 1 130 ? -12.160 0.139 18.055 1.00 85.56 130 TYR A O 1
ATOM 1000 N N . TYR A 1 131 ? -10.244 -0.701 17.222 1.00 85.69 131 TYR A N 1
ATOM 1001 C CA . TYR A 1 131 ? -10.900 -1.714 16.398 1.00 85.69 131 TYR A CA 1
ATOM 1002 C C . TYR A 1 131 ? -11.538 -2.818 17.247 1.00 85.69 131 TYR A C 1
ATOM 1004 O O . TYR A 1 131 ? -12.651 -3.231 16.954 1.00 85.69 131 TYR A O 1
ATOM 1012 N N . GLU A 1 132 ? -10.881 -3.230 18.332 1.00 88.44 132 GLU A N 1
ATOM 1013 C CA . GLU A 1 132 ? -11.403 -4.242 19.261 1.00 88.44 132 GLU A CA 1
ATOM 1014 C C . GLU A 1 132 ? -12.707 -3.768 19.912 1.00 88.44 132 GLU A C 1
ATOM 1016 O O . GLU A 1 132 ? -13.717 -4.460 19.847 1.00 88.44 132 GLU A O 1
ATOM 1021 N N . ARG A 1 133 ? -12.746 -2.521 20.395 1.00 89.12 133 ARG A N 1
ATOM 1022 C CA . ARG A 1 133 ? -13.979 -1.919 20.928 1.00 89.12 133 ARG A CA 1
ATOM 1023 C C . ARG A 1 133 ? -15.093 -1.808 19.888 1.00 89.12 133 ARG A C 1
ATOM 1025 O O . ARG A 1 133 ? -16.266 -1.923 20.236 1.00 89.12 133 ARG A O 1
ATOM 1032 N N . LEU A 1 134 ? -14.741 -1.555 18.627 1.00 89.75 134 LEU A N 1
ATOM 1033 C CA . LEU A 1 134 ? -15.722 -1.503 17.547 1.00 89.75 134 LEU A CA 1
ATOM 1034 C C . LEU A 1 134 ? -16.333 -2.890 17.306 1.00 89.75 134 LEU A C 1
ATOM 1036 O O . LEU A 1 134 ? -17.552 -2.989 17.218 1.00 89.75 134 LEU A O 1
ATOM 1040 N N . LEU A 1 135 ? -15.513 -3.944 17.260 1.00 90.44 135 LEU A N 1
ATOM 1041 C CA . LEU A 1 135 ? -15.993 -5.324 17.124 1.00 90.44 135 LEU A CA 1
ATOM 1042 C C . LEU A 1 135 ? -16.933 -5.702 18.274 1.00 90.44 135 LEU A C 1
ATOM 1044 O O . LEU A 1 135 ? -18.068 -6.095 18.025 1.00 90.44 135 LEU A O 1
ATOM 1048 N N . GLU A 1 136 ? -16.527 -5.441 19.519 1.00 92.44 136 GLU A N 1
ATOM 1049 C CA . GLU A 1 136 ? -17.372 -5.697 20.692 1.00 92.44 136 GLU A CA 1
ATOM 1050 C C . GLU A 1 136 ? -18.710 -4.946 20.643 1.00 92.44 136 GLU A C 1
ATOM 1052 O O . GLU A 1 136 ? -19.716 -5.416 21.174 1.00 92.44 136 GLU A O 1
ATOM 1057 N N . SER A 1 137 ? -18.734 -3.745 20.057 1.00 90.81 137 SER A N 1
ATOM 1058 C CA . SER A 1 137 ? -19.966 -2.963 19.934 1.00 90.81 137 SER A CA 1
ATOM 1059 C C . SER A 1 137 ? -20.937 -3.541 18.903 1.00 90.81 137 SER A C 1
ATOM 1061 O O . SER A 1 137 ? -22.144 -3.491 19.132 1.00 90.81 137 SER A O 1
ATOM 1063 N N . VAL A 1 138 ? -20.421 -4.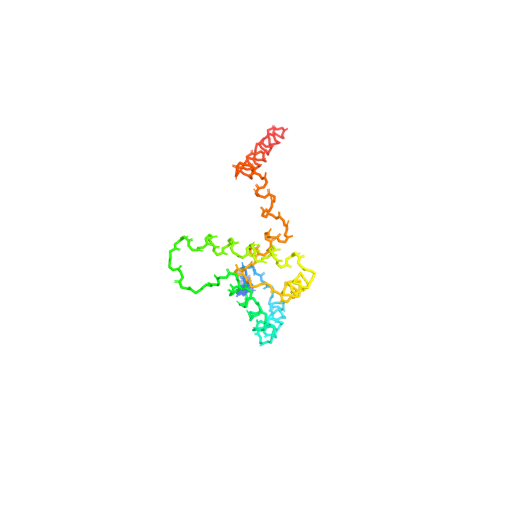120 17.813 1.00 92.00 138 VAL A N 1
ATOM 1064 C CA . VAL A 1 138 ? -21.228 -4.766 16.767 1.00 92.00 138 VAL A CA 1
ATOM 1065 C C . VAL A 1 138 ? -21.841 -6.058 17.300 1.00 92.00 138 VAL A C 1
ATOM 1067 O O . VAL A 1 138 ? -23.048 -6.245 17.167 1.00 92.00 138 VAL A O 1
ATOM 1070 N N . ASP A 1 139 ? -21.055 -6.880 17.999 1.00 91.12 139 ASP A N 1
ATOM 1071 C CA . ASP A 1 139 ? -21.539 -8.132 18.596 1.00 91.12 139 ASP A CA 1
ATOM 1072 C C . ASP A 1 139 ? -22.685 -7.869 19.590 1.00 91.12 139 ASP A C 1
ATOM 1074 O O . ASP A 1 139 ? -23.750 -8.483 19.518 1.00 91.12 139 ASP A O 1
ATOM 1078 N N . LYS A 1 140 ? -22.519 -6.862 20.460 1.00 90.69 140 LYS A N 1
ATOM 1079 C CA . LYS A 1 140 ? -23.559 -6.436 21.415 1.00 90.69 140 LYS A CA 1
ATOM 1080 C C . LYS A 1 140 ? -24.813 -5.892 20.732 1.00 90.69 140 LYS A C 1
ATOM 1082 O O . LYS A 1 140 ? -25.896 -5.957 21.314 1.00 90.69 140 LYS A O 1
ATOM 1087 N N . GLN A 1 141 ? -24.684 -5.293 19.549 1.00 88.94 141 GLN A N 1
ATOM 1088 C CA . GLN A 1 141 ? -25.833 -4.802 18.794 1.00 88.94 141 GLN A CA 1
ATOM 1089 C C . GLN A 1 141 ? -26.609 -5.967 18.172 1.00 88.94 141 GLN A C 1
ATOM 1091 O O . GLN A 1 141 ? -27.832 -6.006 18.300 1.00 88.94 141 GLN A O 1
ATOM 1096 N N . GLU A 1 142 ? -25.916 -6.943 17.582 1.00 90.12 142 GLU A N 1
ATOM 1097 C CA . GLU A 1 142 ? -26.558 -8.138 17.029 1.00 90.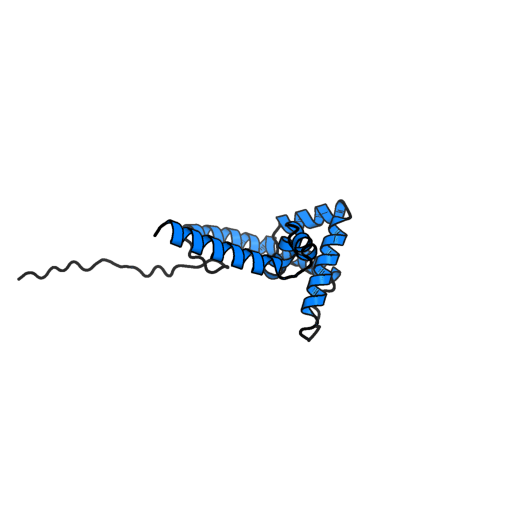12 142 GLU A CA 1
ATOM 1098 C C . GLU A 1 142 ? -27.316 -8.945 18.089 1.00 90.12 142 GLU A C 1
ATOM 1100 O O . GLU A 1 142 ? -28.398 -9.460 17.807 1.00 90.12 142 GLU A O 1
ATOM 1105 N N . GLU A 1 143 ? -26.778 -9.070 19.305 1.00 89.50 143 GLU A N 1
ATOM 1106 C CA . GLU A 1 143 ? -27.463 -9.759 20.408 1.00 89.50 143 GLU A CA 1
ATOM 1107 C C . GLU A 1 143 ? -28.779 -9.068 20.781 1.00 89.50 143 GLU A C 1
ATOM 1109 O O . GLU A 1 143 ? -29.818 -9.722 20.866 1.00 89.50 143 GLU A O 1
ATOM 1114 N N . ARG A 1 144 ? -28.775 -7.735 20.898 1.00 87.31 144 ARG A N 1
ATOM 1115 C CA . ARG A 1 144 ? -29.993 -6.955 21.176 1.00 87.31 144 ARG A CA 1
ATOM 1116 C C . ARG A 1 144 ? -31.023 -7.073 20.058 1.00 87.31 144 ARG A C 1
ATOM 1118 O O . ARG A 1 144 ? -32.216 -7.171 20.326 1.00 87.31 144 ARG A O 1
ATOM 1125 N N . GLU A 1 145 ? -30.582 -7.056 18.803 1.00 89.56 145 GLU A N 1
ATOM 1126 C CA . GLU A 1 145 ? -31.477 -7.220 17.654 1.00 89.56 145 GLU A CA 1
ATOM 1127 C C . GLU A 1 145 ? -32.098 -8.624 17.608 1.00 89.56 145 GLU A C 1
ATOM 1129 O O . GLU A 1 145 ? -33.267 -8.764 17.244 1.00 89.56 145 GLU A O 1
ATOM 1134 N N . LYS A 1 146 ? -31.357 -9.660 18.025 1.00 87.12 146 LYS A N 1
ATOM 1135 C CA . LYS A 1 146 ? -31.884 -11.026 18.178 1.00 87.12 146 LYS A CA 1
ATOM 1136 C C . LYS A 1 146 ? -32.912 -11.111 19.309 1.00 87.12 146 LYS A C 1
ATOM 1138 O O . LYS A 1 146 ? -33.947 -11.735 19.105 1.00 87.12 146 LYS A O 1
ATOM 1143 N N . GLU A 1 147 ? -32.672 -10.454 20.445 1.00 85.38 147 GLU A N 1
ATOM 1144 C CA . GLU A 1 147 ? -33.619 -10.403 21.573 1.00 85.38 147 GLU A CA 1
ATOM 1145 C C . GLU A 1 147 ? -34.924 -9.674 21.229 1.00 85.38 147 GLU A C 1
ATOM 1147 O O . GLU A 1 147 ? -35.989 -10.120 21.631 1.00 85.38 147 GLU A O 1
ATOM 1152 N N . VAL A 1 148 ? -34.870 -8.580 20.460 1.00 88.12 148 VAL A N 1
ATOM 1153 C CA . VAL A 1 148 ? -36.073 -7.837 20.026 1.00 88.12 148 VAL A CA 1
ATOM 1154 C C . VAL A 1 148 ? -36.895 -8.615 18.990 1.00 88.12 148 VAL A C 1
ATOM 1156 O O . VAL A 1 148 ? -38.090 -8.369 18.828 1.00 88.12 148 VAL A O 1
ATOM 1159 N N . ARG A 1 149 ? -36.253 -9.522 18.247 1.00 81.31 149 ARG A N 1
ATOM 1160 C CA . ARG A 1 149 ? -36.893 -10.324 17.196 1.00 81.31 149 ARG A CA 1
ATOM 1161 C C . ARG A 1 149 ? -37.493 -11.637 17.711 1.00 81.31 149 ARG A C 1
ATOM 1163 O O . ARG A 1 149 ? -38.280 -12.241 16.981 1.00 81.31 149 ARG A O 1
ATOM 1170 N N . ALA A 1 150 ? -37.078 -12.082 18.895 1.00 67.56 150 ALA A N 1
ATOM 1171 C CA . ALA A 1 150 ? -37.599 -13.260 19.585 1.00 67.56 150 ALA A CA 1
ATOM 1172 C C . ALA A 1 150 ? -38.916 -12.941 20.308 1.00 67.56 150 ALA A C 1
ATOM 1174 O O . ALA A 1 150 ? -39.787 -13.840 20.323 1.00 67.56 150 ALA A O 1
#

Radius of gyration: 24.49 Å; chains: 1; bounding box: 59×74×44 Å

InterPro domains:
  IPR035969 Rab-GAP-TBC domain superfamily [SSF47923] (88-134)

Sequence (150 aa):
CPSCIMADPGTASVTAMSDSYGFPVEPDELELYRLSQAEFDLEGRPRQLALWADFLKDAGGPAGAAGASSKGRFAQNVDMRLRTMMQSKKERHKLKTMVRGGVPAELRPRVWHFFAGASTKRAAQLDGQYYERLLESVDKQEEREKEVRA

Secondary structure (DSSP, 8-state):
-----------------B-TTS-B--HHHHHHHHHHHHHIIIIIHHHHHHHHHHHHHHT--SSS--STHHHHHHHHHHHHHHHHHHHSHHHHHHHHHHHHT---TTTHHHHHHHHTTHHHHHHH-TTS-HHHHHHHHHHHHHHHHHHHH-

pLDDT: mean 76.24, std 14.77, range [40.22, 92.44]

Foldseek 3Di:
DDPDPDDDPDPPPPVQDADPVRHGDDPVVVVVVVVVVVVCVVPLVVVLVVLVVVLQVQLVHDPDDDDPVVVVSSLVSSLVSVVVLVVDPVSVVVVVVSVVSPDPPVCCVSVVCNVVVVVVVCVVPPPNCVVVVVVVVVVVVVVVVVVVVD